Protein AF-A0A6N3BYW8-F1 (afdb_monomer_lite)

Secondary structure (DSSP, 8-state):
------EEEE-TTT--EEEEEGGGEEEEE-S-GGGGHHHHHHTT----SS---GGGT-BTTB-----PPPBTTB-GGGHHHHTGGGT-----PPP-

Structure (mmCIF, N/CA/C/O backbone):
data_AF-A0A6N3BYW8-F1
#
_entry.id   AF-A0A6N3BYW8-F1
#
loop_
_atom_site.group_PDB
_atom_site.id
_atom_site.type_symbol
_atom_site.label_atom_id
_atom_site.label_alt_id
_atom_site.label_comp_id
_atom_site.label_asym_id
_atom_site.label_entity_id
_atom_site.label_seq_id
_atom_site.pdbx_PDB_ins_code
_atom_site.Cartn_x
_atom_site.Cartn_y
_atom_site.Cartn_z
_atom_site.occupancy
_atom_site.B_iso_or_equiv
_atom_site.auth_seq_id
_atom_site.auth_comp_id
_atom_site.auth_asym_id
_atom_site.auth_atom_id
_atom_site.pdbx_PDB_model_num
ATOM 1 N N . MET A 1 1 ? -15.772 4.489 5.036 1.00 52.38 1 MET A N 1
ATOM 2 C CA . MET A 1 1 ? -15.317 3.115 5.317 1.00 52.38 1 MET A CA 1
ATOM 3 C C . MET A 1 1 ? -13.874 3.032 4.849 1.00 52.38 1 MET A C 1
ATOM 5 O O . MET A 1 1 ? -13.618 3.429 3.720 1.00 52.38 1 MET A O 1
ATOM 9 N N . MET A 1 2 ? -12.939 2.686 5.732 1.00 59.97 2 MET A N 1
ATOM 10 C CA . MET A 1 2 ? -11.532 2.470 5.371 1.00 59.97 2 MET A CA 1
ATOM 11 C C . MET A 1 2 ? -11.300 0.966 5.300 1.00 59.97 2 MET A C 1
ATOM 13 O O . MET A 1 2 ? -11.812 0.244 6.153 1.00 59.97 2 MET A O 1
ATOM 17 N N . ASP A 1 3 ? -10.587 0.518 4.272 1.00 67.81 3 ASP A N 1
ATOM 18 C CA . ASP A 1 3 ? -10.302 -0.896 4.066 1.00 67.81 3 ASP A CA 1
ATOM 19 C C . ASP A 1 3 ? -9.115 -1.334 4.945 1.00 67.81 3 ASP A C 1
ATOM 21 O O . ASP A 1 3 ? -8.165 -0.575 5.172 1.00 67.81 3 ASP A O 1
ATOM 25 N N . PHE A 1 4 ? -9.213 -2.549 5.479 1.00 77.12 4 PHE A N 1
ATOM 26 C CA . PHE A 1 4 ? -8.165 -3.230 6.245 1.00 77.12 4 PHE A CA 1
ATOM 27 C C . PHE A 1 4 ? -7.464 -4.312 5.419 1.00 77.12 4 PHE A C 1
ATOM 29 O O . PHE A 1 4 ? -6.606 -5.020 5.945 1.00 77.12 4 PHE A O 1
ATOM 36 N N . SER A 1 5 ? -7.822 -4.457 4.141 1.00 81.00 5 SER A N 1
ATOM 37 C CA . SER A 1 5 ? -7.075 -5.289 3.212 1.00 81.00 5 SER A CA 1
ATOM 38 C C . SER A 1 5 ? -5.622 -4.820 3.137 1.00 81.00 5 SER A C 1
ATOM 40 O O . SER A 1 5 ? -5.326 -3.628 3.049 1.00 81.00 5 SER A O 1
ATOM 42 N N . GLN A 1 6 ? -4.705 -5.783 3.212 1.00 87.50 6 GLN A N 1
ATOM 43 C CA . GLN A 1 6 ? -3.283 -5.547 3.014 1.00 87.50 6 GLN A CA 1
ATOM 44 C C . GLN A 1 6 ? -2.797 -6.465 1.903 1.00 87.50 6 GLN A C 1
ATOM 46 O O . GLN A 1 6 ? -3.003 -7.679 1.957 1.00 87.50 6 GLN A O 1
ATOM 51 N N . PHE A 1 7 ? -2.154 -5.894 0.894 1.00 87.88 7 PHE A N 1
ATOM 52 C CA . PHE A 1 7 ? -1.551 -6.644 -0.203 1.00 87.88 7 PHE A CA 1
ATOM 53 C C . PHE A 1 7 ? -0.415 -5.842 -0.826 1.00 87.88 7 PHE A C 1
ATOM 55 O O . PHE A 1 7 ? -0.308 -4.634 -0.632 1.00 87.88 7 PHE A O 1
ATOM 62 N N . GLY A 1 8 ? 0.445 -6.508 -1.588 1.00 90.19 8 GLY A N 1
ATOM 63 C CA . GLY A 1 8 ? 1.572 -5.839 -2.215 1.00 90.19 8 GLY A CA 1
ATOM 64 C C . GLY A 1 8 ? 2.043 -6.501 -3.492 1.00 90.19 8 GLY A C 1
ATOM 65 O O . GLY A 1 8 ? 1.771 -7.673 -3.754 1.00 90.19 8 GLY A O 1
ATOM 66 N N . PHE A 1 9 ? 2.775 -5.723 -4.277 1.00 89.62 9 PHE A N 1
ATOM 67 C CA . PHE A 1 9 ? 3.376 -6.135 -5.533 1.00 89.62 9 PHE A CA 1
ATOM 68 C C . PHE A 1 9 ? 4.889 -6.020 -5.420 1.00 89.62 9 PHE A C 1
ATOM 70 O O . PHE A 1 9 ? 5.407 -4.936 -5.167 1.00 89.62 9 PHE A O 1
ATOM 77 N N . GLY A 1 10 ? 5.589 -7.133 -5.641 1.00 90.50 10 GLY A N 1
ATOM 78 C CA . GLY A 1 10 ? 7.049 -7.184 -5.687 1.00 90.50 10 GLY A CA 1
ATOM 79 C C . GLY A 1 10 ? 7.554 -7.364 -7.116 1.00 90.50 10 GLY A C 1
ATOM 80 O O . GLY A 1 10 ? 7.244 -8.353 -7.784 1.00 90.50 10 GLY A O 1
ATOM 81 N N . GLY A 1 11 ? 8.357 -6.422 -7.602 1.00 90.19 11 GLY A N 1
ATOM 82 C CA . GLY A 1 11 ? 8.976 -6.490 -8.920 1.00 90.19 11 GLY A CA 1
ATOM 83 C C . GLY A 1 11 ? 10.270 -7.300 -8.897 1.00 90.19 11 GLY A C 1
ATOM 84 O O . GLY A 1 11 ? 11.304 -6.790 -8.481 1.00 90.19 11 GLY A O 1
ATOM 85 N N . HIS A 1 12 ? 10.274 -8.525 -9.434 1.00 87.81 12 HIS A N 1
ATOM 86 C CA . HIS A 1 12 ? 11.481 -9.374 -9.437 1.00 87.81 12 HIS A CA 1
ATOM 87 C C . HIS A 1 12 ? 12.690 -8.743 -10.159 1.00 87.81 12 HIS A C 1
ATOM 89 O O . HIS A 1 12 ? 13.831 -8.940 -9.755 1.00 87.81 12 HIS A O 1
ATOM 95 N N . LYS A 1 13 ? 12.454 -7.979 -11.237 1.00 91.00 13 LYS A N 1
ATOM 96 C CA . LYS A 1 13 ? 13.527 -7.314 -12.003 1.00 91.00 13 LYS A CA 1
ATOM 97 C C . LYS A 1 13 ? 13.920 -5.963 -11.413 1.00 91.00 13 LYS A C 1
ATOM 99 O O . LYS A 1 13 ? 15.105 -5.653 -11.328 1.00 91.00 13 LYS A O 1
ATOM 104 N N . SER A 1 14 ? 12.931 -5.151 -11.047 1.00 90.88 14 SER A N 1
ATOM 105 C CA . SER A 1 14 ? 13.170 -3.787 -10.573 1.00 90.88 14 SER A CA 1
ATOM 106 C C . SER A 1 14 ? 13.580 -3.735 -9.100 1.00 90.88 14 SER A C 1
ATOM 108 O O . SER A 1 14 ? 14.250 -2.789 -8.700 1.00 90.88 14 SER A O 1
ATOM 110 N N . HIS A 1 15 ? 13.285 -4.797 -8.340 1.00 92.25 15 HIS A N 1
ATOM 111 C CA . HIS A 1 15 ? 13.492 -4.906 -6.894 1.00 92.25 15 HIS A CA 1
ATOM 112 C C . HIS A 1 15 ? 12.721 -3.846 -6.099 1.00 92.25 15 HIS A C 1
ATOM 114 O O . HIS A 1 15 ? 13.170 -3.422 -5.036 1.00 92.25 15 HIS A O 1
ATOM 120 N N . ASP A 1 16 ? 11.580 -3.419 -6.637 1.00 95.00 16 ASP A N 1
ATOM 121 C CA . ASP A 1 16 ? 10.667 -2.509 -5.957 1.00 95.00 16 ASP A CA 1
ATOM 122 C C . ASP A 1 16 ? 9.514 -3.273 -5.352 1.00 95.00 16 ASP A C 1
ATOM 124 O O . ASP A 1 16 ? 9.069 -4.280 -5.909 1.00 95.00 16 ASP A O 1
ATOM 128 N N . GLU A 1 17 ? 8.988 -2.735 -4.266 1.00 94.25 17 GLU A N 1
ATOM 129 C CA . GLU A 1 17 ? 7.798 -3.257 -3.620 1.00 94.25 17 GLU A CA 1
ATOM 130 C C . GLU A 1 17 ? 6.808 -2.114 -3.419 1.00 94.25 17 GLU A C 1
ATOM 132 O O . GLU A 1 17 ? 7.167 -1.041 -2.935 1.00 94.25 17 GLU A O 1
ATOM 137 N N . ILE A 1 18 ? 5.560 -2.332 -3.818 1.00 93.50 18 ILE A N 1
ATOM 138 C CA . ILE A 1 18 ? 4.454 -1.412 -3.559 1.00 93.50 18 ILE A CA 1
ATOM 139 C C . ILE A 1 18 ? 3.483 -2.146 -2.653 1.00 93.50 18 ILE A C 1
ATOM 141 O O . ILE A 1 18 ? 2.947 -3.181 -3.044 1.00 93.50 18 ILE A O 1
ATOM 145 N N . MET A 1 19 ? 3.263 -1.612 -1.462 1.00 92.94 19 MET A N 1
ATOM 146 C CA . MET A 1 19 ? 2.404 -2.191 -0.439 1.00 92.94 19 MET A CA 1
ATOM 147 C C . MET A 1 19 ? 1.189 -1.292 -0.240 1.00 92.94 19 MET A C 1
ATOM 149 O O . MET A 1 19 ? 1.343 -0.086 -0.059 1.00 92.94 19 MET A O 1
ATOM 153 N N . LEU A 1 20 ? -0.006 -1.875 -0.263 1.00 91.44 20 LEU A N 1
ATOM 154 C CA . LEU A 1 20 ? -1.191 -1.291 0.346 1.00 91.44 20 LEU A CA 1
ATOM 155 C C . LEU A 1 20 ? -1.311 -1.860 1.761 1.00 91.44 20 LEU A C 1
ATOM 157 O O . LEU A 1 20 ? -1.482 -3.064 1.944 1.00 91.44 20 LEU A O 1
ATOM 161 N N . ASP A 1 21 ? -1.213 -0.979 2.744 1.00 88.81 21 ASP A N 1
ATOM 162 C CA . ASP A 1 21 ? -1.402 -1.245 4.160 1.00 88.81 21 ASP A CA 1
ATOM 163 C C . ASP A 1 21 ? -2.798 -0.800 4.622 1.00 88.81 21 ASP A C 1
ATOM 165 O O . ASP A 1 21 ? -3.509 -0.055 3.937 1.00 88.81 21 ASP A O 1
ATOM 169 N N . SER A 1 22 ? -3.166 -1.212 5.840 1.00 85.81 22 SER A N 1
ATOM 170 C CA . SER A 1 22 ? -4.402 -0.799 6.506 1.00 85.81 22 SER A CA 1
ATOM 171 C C . SER A 1 22 ? -4.626 0.712 6.425 1.00 85.81 22 SER A C 1
ATOM 173 O O . SER A 1 22 ? -3.681 1.504 6.495 1.00 85.81 22 SER A O 1
ATOM 175 N N . TYR A 1 23 ? -5.895 1.121 6.365 1.00 86.44 23 TYR A N 1
ATOM 176 C CA . TYR A 1 23 ? -6.295 2.528 6.247 1.00 86.44 23 TYR A CA 1
ATOM 177 C C . TYR A 1 23 ? -5.864 3.193 4.931 1.00 86.44 23 TYR A C 1
ATOM 179 O O . TYR A 1 23 ? -5.677 4.411 4.890 1.00 86.44 23 TYR A O 1
ATOM 187 N N . ASN A 1 24 ? -5.758 2.409 3.854 1.00 85.69 24 ASN A N 1
ATOM 188 C CA . ASN A 1 24 ? -5.377 2.858 2.511 1.00 85.69 24 ASN A CA 1
ATOM 189 C C . ASN A 1 24 ? -3.998 3.537 2.455 1.00 85.69 24 ASN A C 1
ATOM 191 O O . ASN A 1 24 ? -3.782 4.458 1.662 1.00 85.69 24 ASN A O 1
ATOM 195 N N . ILE A 1 25 ? -3.071 3.127 3.319 1.00 90.75 25 ILE A N 1
ATOM 196 C CA . ILE A 1 25 ? -1.708 3.655 3.298 1.00 90.75 25 ILE A CA 1
ATOM 197 C C . ILE A 1 25 ? -0.950 2.926 2.192 1.00 90.75 25 ILE A C 1
ATOM 199 O O . ILE A 1 25 ? -0.840 1.709 2.225 1.00 90.75 25 ILE A O 1
ATOM 203 N N . VAL A 1 26 ? -0.427 3.662 1.211 1.00 91.62 26 VAL A N 1
ATOM 204 C CA . VAL A 1 26 ? 0.429 3.084 0.168 1.00 91.62 26 VAL A CA 1
ATOM 205 C C . VAL A 1 26 ? 1.888 3.375 0.493 1.00 91.62 26 VAL A C 1
ATOM 207 O O . VAL A 1 26 ? 2.282 4.537 0.602 1.00 91.62 26 VAL A O 1
ATOM 210 N N . THR A 1 27 ? 2.692 2.321 0.602 1.00 93.06 27 THR A N 1
ATOM 211 C CA . THR A 1 27 ? 4.136 2.402 0.836 1.00 93.06 27 THR A CA 1
ATOM 212 C C . THR A 1 27 ? 4.886 1.899 -0.391 1.00 93.06 27 THR A C 1
ATOM 214 O O . THR A 1 27 ? 4.615 0.810 -0.891 1.00 93.06 27 THR A O 1
ATOM 217 N N . ILE A 1 28 ? 5.850 2.684 -0.876 1.00 94.12 28 ILE A N 1
ATOM 218 C CA . ILE A 1 28 ? 6.722 2.302 -1.991 1.00 94.12 28 ILE A CA 1
ATOM 219 C C . ILE A 1 28 ? 8.140 2.104 -1.460 1.00 94.12 28 ILE A C 1
ATOM 221 O O . ILE A 1 28 ? 8.773 3.046 -0.982 1.00 94.12 28 ILE A O 1
ATOM 225 N N . TYR A 1 29 ? 8.659 0.890 -1.601 1.00 95.06 29 TYR A N 1
ATOM 226 C CA . TYR A 1 29 ? 10.057 0.555 -1.373 1.00 95.06 29 TYR A CA 1
ATOM 227 C C . TYR A 1 29 ? 10.777 0.495 -2.715 1.00 95.06 29 TYR A C 1
ATOM 229 O O . TYR A 1 29 ? 10.421 -0.277 -3.601 1.00 95.06 29 TYR A O 1
ATOM 237 N N . SER A 1 30 ? 11.793 1.335 -2.876 1.00 94.88 30 SER A N 1
ATOM 238 C CA . SER A 1 30 ? 12.594 1.413 -4.094 1.00 94.88 30 SER A CA 1
ATOM 239 C C . SER A 1 30 ? 13.980 1.951 -3.766 1.00 94.88 30 SER A C 1
ATOM 241 O O . SER A 1 30 ? 14.139 2.778 -2.868 1.00 94.88 30 SER A O 1
ATOM 243 N N . LYS A 1 31 ? 14.990 1.532 -4.535 1.00 94.38 31 LYS A N 1
ATOM 244 C CA . LYS A 1 31 ? 16.331 2.147 -4.492 1.00 94.38 31 LYS A CA 1
ATOM 245 C C . LYS A 1 31 ? 16.355 3.553 -5.097 1.00 94.38 31 LYS A C 1
ATOM 247 O O . LYS A 1 31 ? 17.244 4.337 -4.789 1.00 94.38 31 LYS A O 1
ATOM 252 N N . GLU A 1 32 ? 15.389 3.851 -5.959 1.00 94.25 32 GLU A N 1
ATOM 253 C CA . GLU A 1 32 ? 15.245 5.120 -6.664 1.00 94.25 32 GLU A CA 1
ATOM 254 C C . GLU A 1 32 ? 13.764 5.524 -6.656 1.00 94.25 32 GLU A C 1
ATOM 256 O O . GLU A 1 32 ? 12.960 4.989 -7.421 1.00 94.25 32 GLU A O 1
ATOM 261 N N . LEU A 1 33 ? 13.367 6.410 -5.738 1.00 91.88 33 LEU A N 1
ATOM 262 C CA . LEU A 1 33 ? 11.970 6.854 -5.608 1.00 91.88 33 LEU A CA 1
ATOM 263 C C . LEU A 1 33 ? 11.556 7.837 -6.711 1.00 91.88 33 LEU A C 1
ATOM 265 O O . LEU A 1 33 ? 10.386 7.879 -7.078 1.00 91.88 33 LEU A O 1
ATOM 269 N N . SER A 1 34 ? 12.514 8.570 -7.287 1.00 92.38 34 SER A N 1
ATOM 270 C CA . SER A 1 34 ? 12.277 9.570 -8.337 1.00 92.38 34 SER A CA 1
ATOM 271 C C . SER A 1 34 ? 11.585 9.012 -9.580 1.00 92.38 34 SER A C 1
ATOM 273 O O . SER A 1 34 ? 10.888 9.751 -10.265 1.00 92.38 34 SER A O 1
ATOM 275 N N . LYS A 1 35 ? 11.702 7.710 -9.860 1.00 92.75 35 LYS A N 1
ATOM 276 C CA . LYS A 1 35 ? 11.018 7.074 -10.999 1.00 92.75 35 LYS A CA 1
ATOM 277 C C . LYS A 1 35 ? 9.489 7.067 -10.902 1.00 92.75 35 LYS A C 1
ATOM 279 O O . LYS A 1 35 ? 8.825 6.789 -11.892 1.00 92.75 35 LYS A O 1
ATOM 284 N N . PHE A 1 36 ? 8.937 7.302 -9.712 1.00 92.25 36 PHE A N 1
ATOM 285 C CA . PHE A 1 36 ? 7.493 7.382 -9.500 1.00 92.25 36 PHE A CA 1
ATOM 286 C C . PHE A 1 36 ? 6.965 8.817 -9.608 1.00 92.25 36 PHE A C 1
ATOM 288 O O . PHE A 1 36 ? 5.752 9.007 -9.562 1.00 92.25 36 PHE A O 1
ATOM 295 N N . ASN A 1 37 ? 7.838 9.818 -9.776 1.00 92.44 37 ASN A N 1
ATOM 296 C CA . ASN A 1 37 ? 7.430 11.221 -9.857 1.00 92.44 37 ASN A CA 1
ATOM 297 C C . ASN A 1 37 ? 6.414 11.441 -10.981 1.00 92.44 37 ASN A C 1
ATOM 299 O O . ASN A 1 37 ? 5.354 12.000 -10.722 1.00 92.44 37 ASN A O 1
ATOM 303 N N . ASP A 1 38 ? 6.671 10.894 -12.173 1.00 93.69 38 ASP A N 1
ATOM 304 C CA . ASP A 1 38 ? 5.766 11.004 -13.322 1.00 93.69 38 ASP A CA 1
ATOM 305 C C . ASP A 1 38 ? 4.364 10.450 -13.015 1.00 93.69 38 ASP A C 1
ATOM 307 O O . ASP A 1 38 ? 3.361 11.027 -13.427 1.00 93.69 38 ASP A O 1
ATOM 311 N N . PHE A 1 39 ? 4.275 9.346 -12.261 1.00 93.00 39 PHE A N 1
ATOM 312 C CA . PHE A 1 39 ? 2.996 8.763 -11.846 1.00 93.00 39 PHE A CA 1
ATOM 313 C C . PHE A 1 39 ? 2.240 9.697 -10.895 1.00 93.00 39 PHE A C 1
ATOM 315 O O . PHE A 1 39 ? 1.039 9.919 -11.062 1.00 93.00 39 PHE A O 1
ATOM 322 N N . PHE A 1 40 ? 2.936 10.263 -9.907 1.00 93.12 40 PHE A N 1
ATOM 323 C CA . PHE A 1 40 ? 2.329 11.196 -8.962 1.00 93.12 40 PHE A CA 1
ATOM 324 C C . PHE A 1 40 ? 1.885 12.48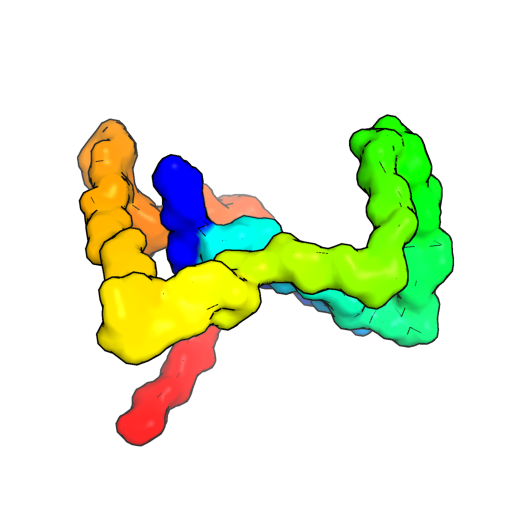9 -9.652 1.00 93.12 40 PHE A C 1
ATOM 326 O O . PHE A 1 40 ? 0.750 12.922 -9.453 1.00 93.12 40 PHE A O 1
ATOM 333 N N . GLU A 1 41 ? 2.726 13.058 -10.515 1.00 93.44 41 GLU A N 1
ATOM 334 C CA . GLU A 1 41 ? 2.414 14.256 -11.297 1.00 93.44 41 GLU A CA 1
ATOM 335 C C . GLU A 1 41 ? 1.213 14.031 -12.218 1.00 93.44 41 GLU A C 1
ATOM 337 O O . GLU A 1 41 ? 0.273 14.826 -12.204 1.00 93.44 41 GLU A O 1
ATOM 342 N N . LEU A 1 42 ? 1.183 12.910 -12.949 1.00 96.81 42 LEU A N 1
ATOM 343 C CA . LEU A 1 42 ? 0.074 12.543 -13.835 1.00 96.81 42 LEU A CA 1
ATOM 344 C C . LEU A 1 42 ? -1.267 12.454 -13.093 1.00 96.81 42 LEU A C 1
ATOM 346 O O . LEU A 1 42 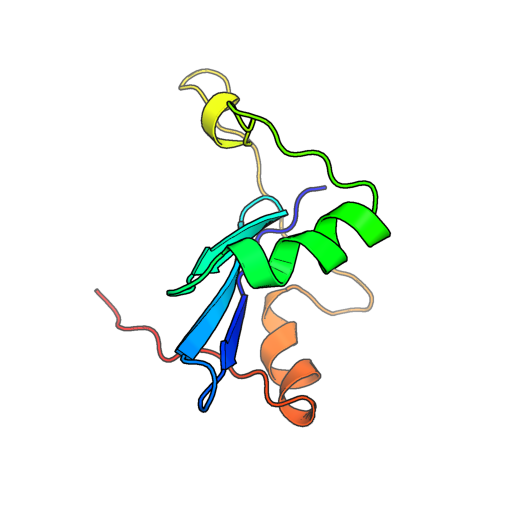? -2.314 12.784 -13.654 1.00 96.81 42 LEU A O 1
ATOM 350 N N . HIS A 1 43 ? -1.245 12.010 -11.837 1.00 95.50 43 HIS A N 1
ATOM 351 C CA . HIS A 1 43 ? -2.433 11.878 -10.995 1.00 95.50 43 HIS A CA 1
ATOM 352 C C . HIS A 1 43 ? -2.676 13.080 -10.074 1.00 95.50 43 HIS A C 1
ATOM 354 O O . HIS A 1 43 ? -3.557 13.019 -9.215 1.00 95.50 43 HIS A O 1
ATOM 360 N N . ASN A 1 44 ? -1.947 14.186 -10.263 1.00 95.50 44 ASN A N 1
ATOM 361 C CA . ASN A 1 44 ? -2.010 15.390 -9.429 1.00 95.50 44 ASN A CA 1
ATOM 362 C C . ASN A 1 44 ? -1.793 15.113 -7.929 1.00 95.50 44 ASN A C 1
ATOM 364 O O . ASN A 1 44 ? -2.290 15.850 -7.073 1.00 95.50 44 ASN A O 1
ATOM 368 N N . ILE A 1 45 ? -1.037 14.069 -7.597 1.00 93.62 45 ILE A N 1
ATOM 369 C CA . ILE A 1 45 ? -0.652 13.736 -6.228 1.00 93.62 45 ILE A CA 1
ATOM 370 C C . ILE A 1 45 ? 0.559 14.596 -5.878 1.00 93.62 45 ILE A C 1
ATOM 372 O O . ILE A 1 45 ? 1.658 14.397 -6.386 1.00 93.62 45 ILE A O 1
ATOM 376 N N . GLN A 1 46 ? 0.341 15.591 -5.024 1.00 91.50 46 GLN A N 1
ATOM 377 C CA . GLN A 1 46 ? 1.392 16.514 -4.613 1.00 91.50 46 GLN A CA 1
ATOM 378 C C . GLN A 1 46 ? 2.270 15.891 -3.529 1.00 91.50 46 GLN A C 1
ATOM 380 O O . GLN A 1 46 ? 1.773 15.232 -2.613 1.00 91.50 46 GLN A O 1
ATOM 385 N N . PHE A 1 47 ? 3.574 16.160 -3.596 1.00 90.88 47 PHE A N 1
ATOM 386 C CA . PHE A 1 47 ? 4.464 15.873 -2.481 1.00 90.88 47 PHE A CA 1
ATOM 387 C C . PHE A 1 47 ? 4.066 16.717 -1.265 1.00 90.88 47 PHE A C 1
ATOM 389 O O . PHE A 1 47 ? 3.834 17.923 -1.374 1.00 90.88 47 PHE A O 1
ATOM 396 N N . VAL A 1 48 ? 4.030 16.080 -0.098 1.00 92.88 48 VAL A N 1
ATOM 397 C CA . VAL A 1 48 ? 3.821 16.733 1.193 1.00 92.88 48 VAL A CA 1
ATOM 398 C C . VAL A 1 48 ? 4.921 16.295 2.150 1.00 92.88 48 VAL A C 1
ATOM 400 O O . VAL A 1 48 ? 5.266 15.117 2.206 1.00 92.88 48 VAL A O 1
ATOM 403 N N . GLU A 1 49 ? 5.471 17.242 2.908 1.00 92.44 49 GLU A N 1
ATOM 404 C CA . GLU A 1 49 ? 6.510 16.951 3.905 1.00 92.44 49 GLU A CA 1
ATOM 405 C C . GLU A 1 49 ? 5.951 16.123 5.073 1.00 92.44 49 GLU A C 1
ATOM 407 O O . GLU A 1 49 ? 6.619 15.233 5.595 1.00 92.44 49 GLU A O 1
ATOM 412 N N . GLU A 1 50 ? 4.691 16.371 5.441 1.00 91.94 50 GLU A N 1
ATOM 413 C CA . GLU A 1 50 ? 4.001 15.653 6.503 1.00 91.94 50 GLU A CA 1
ATOM 414 C C . GLU A 1 50 ? 2.701 15.021 5.991 1.00 91.94 50 GLU A C 1
ATOM 416 O O . GLU A 1 50 ? 1.708 15.699 5.729 1.00 91.94 50 GLU A O 1
ATOM 421 N N . LEU A 1 51 ? 2.688 13.688 5.907 1.00 89.94 51 LEU A N 1
ATOM 422 C CA . LEU A 1 51 ? 1.476 12.924 5.627 1.00 89.94 51 LEU A CA 1
ATOM 423 C C . LEU A 1 51 ? 0.654 12.740 6.914 1.00 89.94 51 LEU A C 1
ATOM 425 O O . LEU A 1 51 ? 1.168 12.327 7.963 1.00 89.94 51 LEU A O 1
ATOM 429 N N . VAL A 1 52 ? -0.646 13.033 6.845 1.00 89.56 52 VAL A N 1
ATOM 430 C CA . VAL A 1 52 ? -1.597 12.724 7.920 1.00 89.56 52 VAL A CA 1
ATOM 431 C C . VAL A 1 52 ? -2.186 11.343 7.665 1.0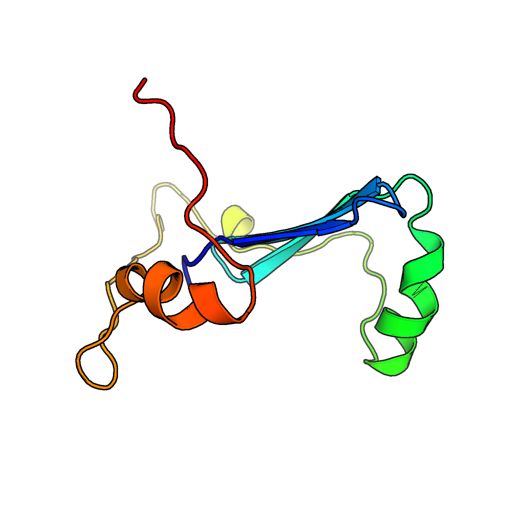0 89.56 52 VAL A C 1
ATOM 433 O O . VAL A 1 52 ? -2.835 11.117 6.650 1.00 89.56 52 VAL A O 1
ATOM 436 N N . THR A 1 53 ? -1.960 10.417 8.594 1.00 89.31 53 THR A N 1
ATOM 437 C CA . THR A 1 53 ? -2.468 9.041 8.526 1.00 89.31 53 THR A CA 1
ATOM 438 C C . THR A 1 53 ? -3.468 8.781 9.649 1.00 89.31 53 THR A C 1
ATOM 440 O O . THR A 1 53 ? -3.498 9.510 10.646 1.00 89.31 53 THR A O 1
ATOM 443 N N . ALA A 1 54 ? -4.262 7.712 9.526 1.00 85.62 54 ALA A N 1
ATOM 444 C CA . ALA A 1 54 ? -5.217 7.304 10.560 1.00 85.62 54 ALA A CA 1
ATOM 445 C C . ALA A 1 54 ? -4.553 7.136 11.943 1.00 85.62 54 ALA A C 1
ATOM 447 O O . ALA A 1 54 ? -5.145 7.487 12.962 1.00 85.62 54 ALA A O 1
ATOM 448 N N . TRP A 1 55 ? -3.281 6.728 11.985 1.00 85.00 55 TRP A N 1
ATOM 449 C CA . TRP A 1 55 ? -2.491 6.602 13.213 1.00 85.00 55 TRP A CA 1
ATOM 450 C C . TRP A 1 55 ? -2.400 7.890 14.038 1.00 85.00 55 TRP A C 1
ATOM 452 O O . TRP A 1 55 ? -2.353 7.821 15.263 1.00 85.00 55 TRP A O 1
ATOM 462 N N . LYS A 1 56 ? -2.431 9.066 13.395 1.00 88.44 56 LYS A N 1
ATOM 463 C CA . LYS A 1 56 ? -2.443 10.369 14.087 1.00 88.44 56 LYS A CA 1
ATOM 464 C C . LYS A 1 56 ? -3.807 10.718 14.691 1.00 88.44 56 LYS A C 1
ATOM 466 O O . LYS A 1 56 ? -3.903 11.664 15.465 1.00 88.44 56 LYS A O 1
ATOM 471 N N . THR A 1 57 ? -4.856 9.976 14.336 1.00 86.62 57 THR A N 1
ATOM 472 C CA . THR A 1 57 ? -6.234 10.204 14.804 1.00 86.62 57 THR A CA 1
ATOM 473 C C . THR A 1 57 ? -6.634 9.291 15.961 1.00 86.62 57 THR A C 1
ATOM 475 O O . THR A 1 57 ? -7.607 9.578 16.659 1.00 86.62 57 THR A O 1
ATOM 478 N N . PHE A 1 58 ? -5.877 8.217 16.203 1.00 88.31 58 PHE A N 1
ATOM 479 C CA . PHE A 1 58 ? -6.161 7.287 17.288 1.00 88.31 58 PHE A CA 1
ATOM 480 C C . PHE A 1 58 ? -5.634 7.785 18.628 1.00 88.31 58 PHE A C 1
ATOM 482 O O . PHE A 1 58 ? -4.537 8.327 18.749 1.00 88.31 58 PHE A O 1
ATOM 489 N N . SER A 1 59 ? -6.422 7.555 19.670 1.00 89.50 59 SER A N 1
ATOM 490 C CA . SER A 1 59 ? -6.044 7.840 21.049 1.00 89.50 59 SER A CA 1
ATOM 491 C C . SER A 1 59 ? -6.702 6.841 21.997 1.00 89.50 59 SER A C 1
ATOM 493 O O . SER A 1 59 ? -7.603 6.095 21.615 1.00 89.50 59 SER A O 1
ATOM 495 N N . LYS A 1 60 ? -6.308 6.858 23.276 1.00 88.75 60 LYS A N 1
ATOM 496 C CA . LYS A 1 60 ? -6.966 6.028 24.302 1.00 88.75 60 LYS A CA 1
ATOM 497 C C . LYS A 1 60 ? -8.465 6.318 24.433 1.00 88.75 60 LYS A C 1
ATOM 499 O O . LYS A 1 60 ? -9.215 5.436 24.830 1.00 88.75 60 LYS A O 1
ATOM 504 N N . THR A 1 61 ? -8.891 7.543 24.127 1.00 91.62 61 THR A N 1
ATOM 505 C CA . THR A 1 61 ? -10.296 7.970 24.193 1.00 91.62 61 THR A CA 1
ATOM 506 C C . THR A 1 61 ? -11.008 7.887 22.841 1.00 91.62 61 THR A C 1
ATOM 508 O O . THR A 1 61 ? -12.219 8.069 22.789 1.00 91.62 61 THR A O 1
ATOM 511 N N . SER A 1 62 ? -10.277 7.595 21.761 1.00 87.88 62 SER A N 1
ATOM 512 C CA . SER A 1 62 ? -10.792 7.424 20.401 1.00 87.88 62 SER A CA 1
ATOM 513 C C . SER A 1 62 ? -9.977 6.345 19.667 1.00 87.88 62 SER A C 1
ATOM 515 O O . SER A 1 62 ? -9.140 6.675 18.824 1.00 87.88 62 SER A O 1
ATOM 517 N N . PRO A 1 63 ? -10.163 5.052 19.999 1.00 83.19 63 PRO A N 1
ATOM 518 C CA . PRO A 1 63 ? -9.339 3.964 19.460 1.00 83.19 63 PRO A CA 1
ATOM 519 C C . PRO A 1 63 ? -9.657 3.587 18.001 1.00 83.19 63 PRO A C 1
ATOM 521 O O . PRO A 1 63 ? -8.933 2.789 17.417 1.00 83.19 63 PRO A O 1
ATOM 524 N N . GLY A 1 64 ? -10.716 4.153 17.408 1.00 83.25 64 GLY A N 1
ATOM 525 C CA . GLY A 1 64 ? -11.254 3.710 16.120 1.00 83.25 64 GLY A CA 1
ATOM 526 C C . GLY A 1 64 ? -12.160 2.479 16.256 1.00 83.25 64 GLY A C 1
ATOM 527 O O . GLY A 1 64 ? -12.167 1.804 17.284 1.00 83.25 64 GLY A O 1
ATOM 528 N N . ILE A 1 65 ? -12.965 2.217 15.225 1.00 82.50 65 ILE A N 1
ATOM 529 C CA . ILE A 1 65 ? -13.821 1.028 15.110 1.00 82.50 65 ILE A CA 1
ATOM 530 C C . ILE A 1 65 ? -13.539 0.404 13.744 1.00 82.50 65 ILE A C 1
ATOM 532 O O . ILE A 1 65 ? -13.427 1.120 12.749 1.00 82.50 65 ILE A O 1
ATOM 536 N N . SER A 1 66 ? -13.421 -0.920 13.716 1.00 82.00 66 SER A N 1
ATOM 537 C CA . SER A 1 66 ? -13.336 -1.718 12.496 1.00 82.00 66 SER A CA 1
ATOM 538 C C . SER A 1 66 ? -14.479 -2.724 12.491 1.00 82.00 66 SER A C 1
ATOM 540 O O . SER A 1 66 ? -14.798 -3.303 13.531 1.00 82.00 66 SER A O 1
ATOM 542 N N . GLU A 1 67 ? -15.099 -2.908 11.334 1.00 86.00 67 GLU A N 1
ATOM 543 C CA . GLU A 1 67 ? -16.165 -3.877 11.114 1.00 86.00 67 GLU A CA 1
ATOM 544 C C . GLU A 1 67 ? -15.930 -4.598 9.787 1.00 86.00 67 GLU A C 1
ATOM 546 O O . GLU A 1 67 ? -15.378 -4.029 8.843 1.00 86.00 67 GLU A O 1
ATOM 551 N N . ILE A 1 68 ? -16.334 -5.867 9.724 1.00 87.00 68 ILE A N 1
ATOM 552 C CA . ILE A 1 68 ? -16.296 -6.632 8.479 1.00 87.00 68 ILE A CA 1
ATOM 553 C C . ILE A 1 68 ? -17.447 -6.145 7.607 1.00 87.00 68 ILE A C 1
ATOM 555 O O . ILE A 1 68 ? -18.601 -6.143 8.033 1.00 87.00 68 ILE A O 1
ATOM 559 N N . TYR A 1 69 ? -17.120 -5.768 6.377 1.00 86.06 69 TYR A N 1
ATOM 560 C CA . TYR A 1 69 ? -18.105 -5.438 5.363 1.00 86.06 69 TYR A CA 1
ATOM 561 C C . TYR A 1 69 ? -18.247 -6.598 4.379 1.00 86.06 69 TYR A C 1
ATOM 563 O O . TYR A 1 69 ? -17.259 -7.062 3.807 1.00 86.06 69 TYR A O 1
ATOM 571 N N . GLU A 1 70 ? -19.482 -7.054 4.189 1.00 91.88 70 GLU A N 1
ATOM 572 C CA . GLU A 1 70 ? -19.830 -8.066 3.197 1.00 91.88 70 GLU A CA 1
ATOM 573 C C . GLU A 1 70 ? -20.489 -7.397 1.986 1.00 91.88 70 GLU A C 1
ATOM 575 O O . GLU A 1 70 ? -21.410 -6.590 2.119 1.00 91.88 70 GLU A O 1
ATOM 580 N N . SER A 1 71 ? -20.026 -7.750 0.790 1.00 87.94 71 SER A N 1
ATOM 581 C CA . SER A 1 71 ? -20.577 -7.293 -0.482 1.00 87.94 71 SER A CA 1
ATOM 582 C C . SER A 1 71 ? -20.725 -8.482 -1.418 1.00 87.94 71 SER A C 1
ATOM 584 O O . SER A 1 71 ? -19.757 -9.192 -1.678 1.00 87.94 71 SER A O 1
ATO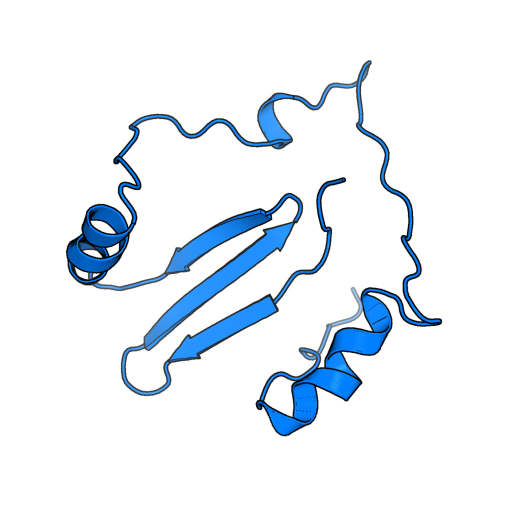M 586 N N . ASN A 1 72 ? -21.933 -8.710 -1.939 1.00 91.88 72 ASN A N 1
ATOM 587 C CA . ASN A 1 72 ? -22.240 -9.842 -2.824 1.00 91.88 72 ASN A CA 1
ATOM 588 C C . ASN A 1 72 ? -21.840 -11.217 -2.242 1.00 91.88 72 ASN A C 1
ATOM 590 O O . ASN A 1 72 ? -21.359 -12.078 -2.977 1.00 91.88 72 ASN A O 1
ATOM 594 N N . GLY A 1 73 ? -22.014 -11.417 -0.930 1.00 93.00 73 GLY A N 1
ATOM 595 C CA . GLY A 1 73 ? -21.639 -12.664 -0.252 1.00 93.00 73 GLY A CA 1
ATOM 596 C C . GLY A 1 73 ? -20.132 -12.865 -0.077 1.00 93.00 73 GLY A C 1
ATOM 597 O O . GLY A 1 73 ? -19.713 -13.972 0.243 1.00 93.00 73 GLY A O 1
ATOM 598 N N . LYS A 1 74 ? -19.324 -11.825 -0.321 1.00 90.94 74 LYS A N 1
ATOM 599 C CA . LYS A 1 74 ? -17.864 -11.844 -0.203 1.00 90.94 74 LYS A CA 1
ATOM 600 C C . LYS A 1 74 ? -17.383 -10.7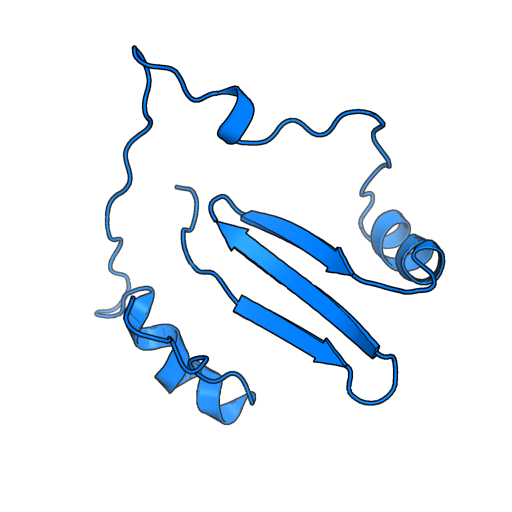90 0.782 1.00 90.94 74 LYS A C 1
ATOM 602 O O . LYS A 1 74 ? -17.964 -9.711 0.913 1.00 90.94 74 LYS A O 1
ATOM 607 N N . THR A 1 75 ? -16.277 -11.097 1.427 1.00 91.00 75 THR A N 1
ATOM 608 C CA . THR A 1 75 ? -15.541 -10.261 2.367 1.00 91.00 75 THR A CA 1
ATOM 609 C C . THR A 1 75 ? -14.105 -10.076 1.879 1.00 91.00 75 THR A C 1
ATOM 611 O O . THR A 1 75 ? -13.676 -10.651 0.878 1.00 91.00 75 THR A O 1
ATOM 614 N N . VAL A 1 76 ? -13.319 -9.296 2.620 1.00 84.94 76 VAL A N 1
ATOM 615 C CA . VAL A 1 76 ? -11.878 -9.140 2.367 1.00 84.94 76 VAL A CA 1
ATOM 616 C C . VAL A 1 76 ? -11.115 -10.474 2.389 1.00 84.94 76 VAL A C 1
ATOM 618 O O . VAL A 1 76 ? -10.094 -10.613 1.719 1.00 84.94 76 VAL A O 1
ATOM 621 N N . TYR A 1 77 ? -11.612 -11.472 3.124 1.00 87.31 77 TYR A N 1
ATOM 622 C CA . TYR A 1 77 ? -10.955 -12.772 3.266 1.00 87.31 77 TYR A CA 1
ATOM 623 C C . TYR A 1 77 ? -11.096 -13.663 2.030 1.00 87.31 77 TYR A C 1
ATOM 625 O O . TYR A 1 77 ? -10.318 -14.601 1.882 1.00 87.31 77 TYR A O 1
ATOM 633 N N . ASP A 1 78 ? -12.027 -13.341 1.134 1.00 89.62 78 ASP A N 1
ATOM 634 C CA . ASP A 1 78 ? -12.254 -14.069 -0.117 1.00 89.62 78 ASP A CA 1
ATOM 635 C C . ASP A 1 78 ? -11.363 -13.540 -1.261 1.00 89.62 78 ASP A C 1
ATOM 637 O O . ASP A 1 78 ? -11.183 -14.201 -2.284 1.00 89.62 78 ASP A O 1
ATOM 641 N N . LEU A 1 79 ? -10.746 -12.361 -1.085 1.00 86.69 79 LEU A N 1
ATOM 642 C CA . LEU A 1 79 ? -9.880 -11.732 -2.091 1.00 86.69 79 LEU A CA 1
ATOM 643 C C . LEU A 1 79 ? -8.713 -12.613 -2.570 1.00 86.69 79 LEU A C 1
ATOM 645 O O . LEU A 1 79 ? -8.436 -12.580 -3.769 1.00 86.69 79 LEU A O 1
ATOM 649 N N . PRO A 1 80 ? -8.012 -13.393 -1.718 1.00 88.38 80 PRO A N 1
ATOM 650 C CA . PRO A 1 80 ? -6.904 -14.220 -2.190 1.00 88.38 80 PRO A CA 1
ATOM 651 C C . PRO A 1 80 ? -7.317 -15.276 -3.219 1.00 88.38 80 PRO A C 1
ATOM 653 O O . PRO A 1 80 ? -6.529 -15.573 -4.111 1.00 88.38 80 PRO A O 1
ATOM 656 N N . GLU A 1 81 ? -8.522 -15.841 -3.114 1.00 89.69 81 GLU A N 1
ATOM 657 C CA . GLU A 1 81 ? -9.016 -16.820 -4.091 1.00 89.69 81 GLU A CA 1
ATOM 658 C C . GLU A 1 81 ? -9.391 -16.134 -5.409 1.00 89.69 81 GLU A C 1
ATOM 660 O O . GLU A 1 81 ? -9.001 -16.591 -6.482 1.00 89.69 81 GLU A O 1
ATOM 665 N N . GLU A 1 82 ? -10.070 -14.991 -5.333 1.00 88.88 82 GLU A N 1
ATOM 666 C CA . GLU A 1 82 ? -10.517 -14.220 -6.500 1.00 88.88 82 GLU A CA 1
ATOM 667 C C . GLU A 1 82 ? -9.357 -13.618 -7.303 1.00 88.88 82 GLU A C 1
ATOM 669 O O . GLU A 1 82 ? -9.417 -13.519 -8.527 1.00 88.88 82 GLU A O 1
ATOM 674 N N . LEU A 1 83 ? -8.289 -13.207 -6.618 1.00 87.94 83 LEU A N 1
ATOM 675 C CA . LEU A 1 83 ? -7.138 -12.546 -7.232 1.00 87.94 83 LEU A CA 1
ATOM 676 C C . LEU A 1 83 ? -6.000 -13.518 -7.585 1.00 87.94 83 LEU A C 1
ATOM 678 O O . LEU A 1 83 ? -4.996 -13.095 -8.168 1.00 87.94 83 LEU A O 1
ATOM 682 N N . ALA A 1 84 ? -6.160 -14.816 -7.303 1.00 90.31 84 ALA A N 1
ATOM 683 C CA . ALA A 1 84 ? -5.176 -15.844 -7.638 1.00 90.31 84 ALA A CA 1
ATOM 684 C C . ALA A 1 84 ? -4.878 -15.883 -9.144 1.00 90.31 84 ALA A C 1
ATOM 686 O O . ALA A 1 84 ? -3.717 -15.987 -9.547 1.00 90.31 84 ALA A O 1
ATOM 687 N N . GLU A 1 85 ? -5.902 -15.718 -9.989 1.00 89.38 85 GLU A N 1
ATOM 688 C CA . GLU A 1 85 ? -5.740 -15.657 -11.450 1.00 89.38 85 GLU A CA 1
ATOM 689 C C . GLU A 1 85 ? -4.888 -14.463 -11.904 1.00 89.38 85 GLU A C 1
ATOM 691 O O . GLU A 1 85 ? -4.271 -14.500 -12.968 1.00 89.38 85 GLU A O 1
ATOM 696 N N . TRP A 1 86 ? -4.821 -13.406 -11.093 1.00 85.25 86 TRP A N 1
ATOM 697 C CA . TRP A 1 86 ? -4.023 -12.206 -11.358 1.00 85.25 86 TRP A CA 1
ATOM 698 C C . TRP A 1 86 ? -2.620 -12.299 -10.743 1.00 85.25 86 TRP A C 1
ATOM 700 O O . TRP A 1 86 ? -1.852 -11.338 -10.785 1.00 85.25 86 TRP A O 1
ATOM 710 N N . GLY A 1 87 ? -2.264 -13.461 -10.188 1.00 84.75 87 GLY A N 1
ATOM 711 C CA . GLY A 1 87 ? -0.965 -13.709 -9.574 1.00 84.75 87 GLY A CA 1
ATOM 712 C C . GLY A 1 87 ? -0.821 -13.136 -8.164 1.00 84.75 87 GLY A C 1
ATOM 713 O O . GLY A 1 87 ? 0.307 -13.014 -7.684 1.00 84.75 87 GLY A O 1
ATOM 714 N N . ILE A 1 88 ? -1.927 -12.785 -7.505 1.00 84.50 88 ILE A N 1
ATOM 715 C CA . ILE A 1 88 ? -1.945 -12.315 -6.117 1.00 84.50 88 ILE A CA 1
ATOM 716 C C . ILE A 1 88 ? -2.331 -13.495 -5.229 1.00 84.50 88 ILE A C 1
ATOM 718 O O . ILE A 1 88 ? -3.379 -14.102 -5.412 1.00 84.50 88 ILE A O 1
ATOM 722 N N . TYR A 1 89 ? -1.483 -13.818 -4.255 1.00 86.56 89 TYR A N 1
ATOM 723 C CA . TYR A 1 89 ? -1.657 -14.995 -3.406 1.00 86.56 89 TYR A CA 1
ATOM 724 C C . TYR A 1 89 ? -1.551 -14.626 -1.931 1.00 86.56 89 TYR A C 1
ATOM 726 O O . TYR A 1 89 ? -0.844 -13.685 -1.564 1.00 86.56 89 TYR A O 1
ATOM 734 N N . LEU A 1 90 ? -2.205 -15.413 -1.073 1.00 86.94 90 LEU A N 1
ATOM 735 C CA . LEU A 1 90 ? -2.069 -15.265 0.370 1.00 86.94 90 LEU A CA 1
ATOM 736 C C . LEU A 1 90 ? -0.614 -15.528 0.786 1.00 86.94 90 LEU A C 1
ATOM 738 O O . LEU A 1 90 ? -0.074 -16.618 0.576 1.00 86.94 90 LEU A O 1
ATOM 742 N N . ALA A 1 91 ? 0.022 -14.524 1.387 1.00 83.31 91 ALA A N 1
ATOM 743 C CA . ALA A 1 91 ? 1.376 -14.659 1.900 1.00 83.31 91 ALA A CA 1
ATOM 744 C C . ALA A 1 91 ? 1.415 -15.675 3.052 1.00 83.31 91 ALA A C 1
ATOM 746 O O . ALA A 1 91 ? 0.520 -15.724 3.898 1.00 83.31 91 ALA A O 1
ATOM 747 N N . LYS A 1 92 ? 2.479 -16.484 3.110 1.00 79.81 92 LYS A N 1
ATOM 748 C CA . LYS A 1 92 ? 2.662 -17.450 4.196 1.00 79.81 92 LYS A CA 1
ATOM 749 C C . LYS A 1 92 ? 2.873 -16.705 5.514 1.00 79.81 92 LYS A C 1
ATOM 751 O O . LYS A 1 92 ? 3.940 -16.139 5.741 1.00 79.81 92 LYS A O 1
ATOM 756 N N . THR A 1 93 ? 1.883 -16.751 6.395 1.00 73.75 93 THR A N 1
ATOM 757 C CA . THR A 1 93 ? 1.997 -16.222 7.753 1.00 73.75 93 THR A CA 1
ATOM 758 C C . THR A 1 93 ? 2.783 -17.204 8.626 1.00 73.75 93 THR A C 1
ATOM 760 O O . THR A 1 93 ? 2.658 -18.426 8.504 1.00 73.75 93 THR A O 1
ATOM 763 N N . ARG A 1 94 ? 3.661 -16.684 9.487 1.00 69.44 94 ARG A N 1
ATOM 764 C CA . ARG A 1 94 ? 4.227 -17.461 10.596 1.00 69.44 94 ARG A CA 1
ATOM 765 C C . ARG A 1 94 ? 3.304 -17.273 11.790 1.00 69.44 94 ARG A C 1
ATOM 767 O O . ARG A 1 94 ? 3.001 -16.139 12.137 1.00 69.44 94 ARG A O 1
ATOM 774 N N . THR A 1 95 ? 2.870 -18.371 12.396 1.00 52.03 95 THR A N 1
ATOM 775 C CA . THR A 1 95 ? 2.269 -18.330 13.728 1.00 52.03 95 THR A CA 1
ATOM 776 C C . THR A 1 95 ? 3.363 -17.918 14.711 1.00 52.03 95 THR A C 1
ATOM 778 O O . THR A 1 95 ? 4.419 -18.556 14.728 1.00 52.03 95 THR A O 1
ATOM 781 N N . GLU A 1 96 ? 3.140 -16.830 15.447 1.00 50.06 96 GLU A N 1
ATOM 782 C CA . GLU A 1 96 ? 3.953 -16.469 16.618 1.00 50.06 96 GLU A CA 1
ATOM 783 C C . GLU A 1 96 ? 3.670 -17.402 17.800 1.00 50.06 96 GLU A C 1
ATOM 785 O O . GLU A 1 96 ? 2.504 -17.848 17.942 1.00 50.06 96 GLU A O 1
#

Or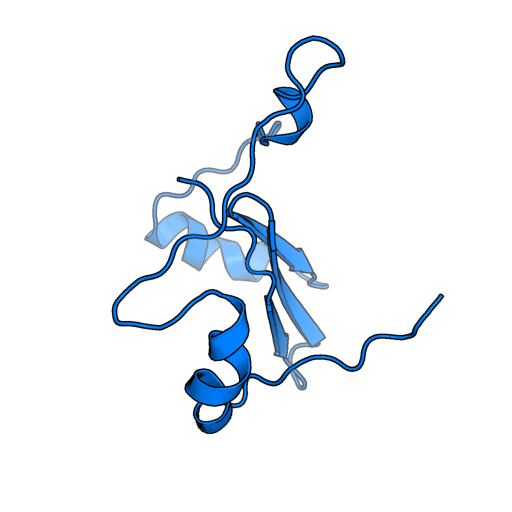ganism: Streptococcus oralis (NCBI:txid1303)

Sequence (96 aa):
MMDFSQFGFGGHKSHDEIMLDSYNIVTIYSKELSKFNDFFELHNIQFVEELVTAWKTFSKTSPGISEIYESNGKTVYDLPEELAEWGIYLAKTRTE

Foldseek 3Di:
DWDQQKFWDADPVQRKIWIQHTRRDIDIDHPDPVVCVCVCVVVVNDDDPDDDGVVVVDDPVRNDDDDWDDDPNDTSVCVQVVCVVVVTHDDDDDDD

pLDDT: mean 87.4, std 8.69, range [50.06, 96.81]

Radius of gyration: 16.38 Å; chains: 1; bounding box: 39×35×38 Å